Protein AF-A0A067LZG4-F1 (afdb_monomer_lite)

Sequence (68 aa):
MNCGTTIDDLLSTIYPEIQGGIPDDDYFPKHIILSASNEEVHKINDKAVGLFPGQEHVYHSADVQVQE

Structure (mmCIF, N/CA/C/O backbone):
data_AF-A0A067LZG4-F1
#
_entry.id   AF-A0A067LZG4-F1
#
loop_
_atom_site.group_PDB
_atom_site.id
_atom_site.type_symbol
_atom_site.label_atom_id
_atom_site.label_alt_id
_atom_site.label_comp_id
_atom_site.label_asym_id
_atom_site.label_entity_id
_atom_site.label_seq_id
_atom_site.pdbx_PDB_ins_code
_atom_site.Cartn_x
_atom_site.Cartn_y
_atom_site.Cartn_z
_atom_site.occupancy
_atom_site.B_iso_or_equiv
_atom_site.auth_seq_id
_atom_site.auth_comp_id
_atom_site.auth_asym_id
_atom_site.auth_atom_id
_atom_site.pdbx_PDB_model_num
ATOM 1 N N . MET A 1 1 ? -10.246 5.555 25.284 1.00 39.44 1 MET A N 1
ATOM 2 C CA . MET A 1 1 ? -10.676 5.281 23.897 1.00 39.44 1 MET A CA 1
ATOM 3 C C . MET A 1 1 ? -9.678 5.962 22.985 1.00 39.44 1 MET A C 1
ATOM 5 O O . MET A 1 1 ? -9.666 7.183 22.938 1.00 39.44 1 MET A O 1
ATOM 9 N N . ASN A 1 2 ? -8.766 5.197 22.383 1.00 44.06 2 ASN A N 1
ATOM 10 C CA . ASN A 1 2 ? -7.734 5.741 21.503 1.00 44.06 2 ASN A CA 1
ATOM 11 C C . ASN A 1 2 ? -8.341 5.837 20.096 1.00 44.06 2 ASN A C 1
ATOM 13 O O . ASN A 1 2 ? -8.366 4.860 19.358 1.00 44.06 2 ASN A O 1
ATOM 17 N N . CYS A 1 3 ? -8.970 6.973 19.792 1.00 48.09 3 CYS A N 1
ATOM 18 C CA . CYS A 1 3 ? -9.620 7.224 18.506 1.00 48.09 3 CYS A CA 1
ATOM 19 C C . CYS A 1 3 ? -8.583 7.734 17.501 1.00 48.09 3 CYS A C 1
ATOM 21 O O . CYS A 1 3 ? -8.544 8.914 17.165 1.00 48.09 3 CYS A O 1
ATOM 23 N N . GLY A 1 4 ? -7.717 6.834 17.061 1.00 52.97 4 GLY A N 1
ATOM 24 C CA . GLY A 1 4 ? -6.839 7.044 15.924 1.00 52.97 4 GLY A CA 1
ATOM 25 C C . GLY A 1 4 ? -6.538 5.677 15.352 1.00 52.97 4 GLY A C 1
ATOM 26 O O . GLY A 1 4 ? -5.710 4.968 15.912 1.00 52.97 4 GLY A O 1
ATOM 27 N N . THR A 1 5 ? -7.255 5.281 14.302 1.00 60.31 5 THR A N 1
ATOM 28 C CA . THR A 1 5 ? -6.857 4.129 13.494 1.00 60.31 5 THR A CA 1
ATOM 29 C C . THR A 1 5 ? -5.478 4.444 12.941 1.00 60.31 5 THR A C 1
ATOM 31 O O . THR A 1 5 ? -5.299 5.391 12.174 1.00 60.31 5 THR A O 1
ATOM 34 N N . THR A 1 6 ? -4.477 3.710 13.410 1.00 87.12 6 THR A N 1
ATOM 35 C CA . THR A 1 6 ? -3.119 3.840 12.893 1.00 87.12 6 THR A CA 1
ATOM 36 C C . THR A 1 6 ? -3.071 3.299 11.464 1.00 87.12 6 THR A C 1
ATOM 38 O O . THR A 1 6 ? -3.966 2.572 11.027 1.00 87.12 6 THR A O 1
ATOM 41 N N . ILE A 1 7 ? -2.012 3.616 10.716 1.00 89.38 7 ILE A N 1
ATOM 42 C CA . ILE A 1 7 ? -1.805 3.007 9.392 1.00 89.38 7 ILE A CA 1
ATOM 43 C C . ILE A 1 7 ? -1.727 1.471 9.514 1.00 89.38 7 ILE A C 1
ATOM 45 O O . ILE A 1 7 ? -2.185 0.775 8.618 1.00 89.38 7 ILE A O 1
ATOM 49 N N . ASP A 1 8 ? -1.230 0.929 10.635 1.00 89.19 8 ASP A N 1
ATOM 50 C CA . ASP A 1 8 ? -1.216 -0.526 10.878 1.00 89.19 8 ASP A CA 1
ATOM 51 C C . ASP A 1 8 ? -2.627 -1.116 10.989 1.00 89.19 8 ASP A C 1
ATOM 53 O O . ASP A 1 8 ? -2.919 -2.164 10.408 1.00 89.19 8 ASP A O 1
ATOM 57 N N . ASP A 1 9 ? -3.527 -0.422 11.687 1.00 90.81 9 ASP A N 1
ATOM 58 C CA . ASP A 1 9 ? -4.921 -0.854 11.823 1.00 90.81 9 ASP A CA 1
ATOM 59 C C . ASP A 1 9 ? -5.640 -0.821 10.466 1.00 90.81 9 ASP A C 1
ATOM 61 O O . ASP A 1 9 ? -6.403 -1.728 10.135 1.00 90.81 9 ASP A O 1
ATOM 65 N N . LEU A 1 10 ? -5.364 0.198 9.644 1.00 92.31 10 LEU A N 1
ATOM 66 C CA . LEU A 1 10 ? -5.895 0.286 8.284 1.00 92.31 10 LEU A CA 1
ATOM 67 C C . LEU A 1 10 ? -5.402 -0.881 7.418 1.00 92.31 10 LEU A C 1
ATOM 69 O O . LEU A 1 10 ? -6.213 -1.559 6.790 1.00 92.31 10 LEU A O 1
ATOM 73 N N . LEU A 1 11 ? -4.090 -1.129 7.395 1.00 92.06 11 LEU A N 1
ATOM 74 C CA . LEU A 1 11 ? -3.494 -2.177 6.564 1.00 92.06 11 LEU A CA 1
ATOM 75 C C . LEU A 1 11 ? -3.945 -3.576 6.990 1.00 92.06 11 LEU A C 1
ATOM 77 O O . LEU A 1 11 ? -4.253 -4.388 6.127 1.00 92.06 11 LEU A O 1
ATOM 81 N N . SER A 1 12 ? -4.052 -3.849 8.292 1.00 90.25 12 SER A N 1
ATOM 82 C CA . SER A 1 12 ? -4.570 -5.134 8.789 1.00 90.25 12 SER A CA 1
ATOM 83 C C . SER A 1 12 ? -6.062 -5.335 8.507 1.00 90.25 12 SER A C 1
ATOM 85 O O . SER A 1 12 ? -6.500 -6.470 8.329 1.00 90.25 12 SER A O 1
ATOM 87 N N . THR A 1 13 ? -6.838 -4.250 8.416 1.00 90.94 13 THR A N 1
ATOM 88 C CA . THR A 1 13 ? -8.263 -4.307 8.053 1.00 90.94 13 THR A CA 1
ATOM 89 C C . THR A 1 13 ? -8.465 -4.532 6.554 1.00 90.94 13 THR A C 1
ATOM 91 O O . THR A 1 13 ? -9.344 -5.296 6.164 1.00 90.94 13 THR A O 1
ATOM 94 N N . ILE A 1 14 ? -7.679 -3.857 5.712 1.00 92.06 14 ILE A N 1
ATOM 95 C CA . ILE A 1 14 ? -7.823 -3.910 4.250 1.00 92.06 14 ILE A CA 1
ATOM 96 C C . ILE A 1 14 ? -7.087 -5.110 3.646 1.00 92.06 14 ILE A C 1
ATOM 98 O O . ILE A 1 14 ? -7.558 -5.667 2.663 1.00 92.06 14 ILE A O 1
ATOM 102 N N . TYR A 1 15 ? -5.972 -5.544 4.236 1.00 91.06 15 TYR A N 1
ATOM 103 C CA . TYR A 1 15 ? -5.171 -6.663 3.741 1.00 91.06 15 TYR A CA 1
ATOM 104 C C . TYR A 1 15 ? -5.007 -7.784 4.784 1.00 91.06 15 TYR A C 1
ATOM 106 O O . TYR A 1 15 ? -3.882 -8.100 5.182 1.00 91.06 15 TYR A O 1
ATOM 114 N N . PRO A 1 16 ? -6.101 -8.425 5.230 1.00 88.69 16 PRO A N 1
ATOM 115 C CA . PRO A 1 16 ? -6.050 -9.424 6.300 1.00 88.69 16 PRO A CA 1
ATOM 116 C C . PRO A 1 16 ? -5.196 -10.655 5.952 1.00 88.69 16 PRO A C 1
ATOM 118 O O . PRO A 1 16 ? -4.667 -11.311 6.847 1.00 88.69 16 PRO A O 1
ATOM 121 N N . GLU A 1 17 ? -5.030 -10.963 4.664 1.00 87.69 17 GLU A N 1
ATOM 122 C CA . GLU A 1 17 ? -4.365 -12.181 4.180 1.00 87.69 17 GLU A CA 1
ATOM 123 C C . GLU A 1 17 ? -2.984 -11.911 3.559 1.00 87.69 17 GLU A C 1
ATOM 125 O O . GLU A 1 17 ? -2.381 -12.800 2.964 1.00 87.69 17 GLU A O 1
ATOM 130 N N . ILE A 1 18 ? -2.435 -10.702 3.732 1.00 85.19 18 ILE A N 1
ATOM 131 C CA . ILE A 1 18 ? -1.203 -10.256 3.054 1.00 85.19 18 ILE A CA 1
ATOM 132 C C . ILE A 1 18 ? 0.028 -11.127 3.339 1.00 85.19 18 ILE A C 1
ATOM 134 O O . ILE A 1 18 ? 0.904 -11.253 2.491 1.00 85.19 18 ILE A O 1
ATOM 138 N N . GLN A 1 19 ? 0.086 -11.757 4.517 1.00 83.00 19 GLN A N 1
ATOM 139 C CA . GLN A 1 19 ? 1.182 -12.650 4.916 1.00 83.00 19 GLN A CA 1
ATOM 140 C C . GLN A 1 19 ? 0.930 -14.126 4.574 1.00 83.00 19 GLN A C 1
ATOM 142 O O . GLN A 1 19 ? 1.805 -14.962 4.793 1.00 83.00 19 GLN A O 1
ATOM 147 N N . GLY A 1 20 ? -0.257 -14.464 4.061 1.00 81.06 20 GLY A N 1
ATOM 148 C CA . GLY A 1 20 ? -0.703 -15.841 3.837 1.00 81.06 20 GLY A CA 1
ATOM 149 C C . GLY A 1 20 ? -0.133 -16.517 2.587 1.00 81.06 20 GLY A C 1
ATOM 150 O O . GLY A 1 20 ? -0.293 -17.726 2.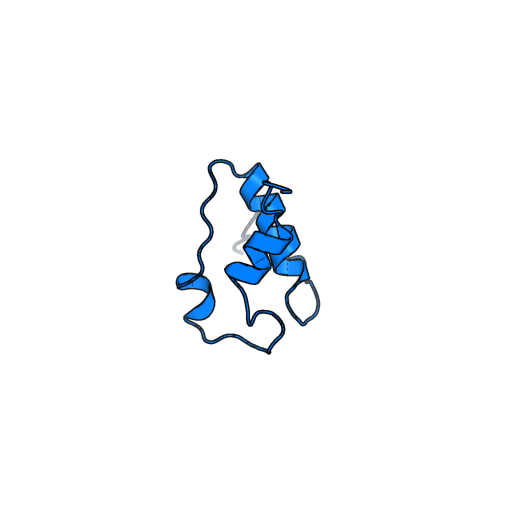436 1.00 81.06 20 GLY A O 1
ATOM 151 N N . GLY A 1 21 ? 0.540 -15.776 1.703 1.00 74.94 21 GLY A N 1
ATOM 152 C CA . GLY A 1 21 ? 1.094 -16.293 0.451 1.00 74.94 21 GLY A CA 1
ATOM 153 C C . GLY A 1 21 ? 0.840 -15.356 -0.726 1.00 74.94 21 GLY A C 1
ATOM 154 O O . GLY A 1 21 ? 0.603 -14.166 -0.533 1.00 74.94 21 GLY A O 1
ATOM 155 N N . ILE A 1 22 ? 0.921 -15.893 -1.946 1.00 72.81 22 ILE A N 1
ATOM 156 C CA . ILE A 1 22 ? 0.626 -15.143 -3.174 1.00 72.81 22 ILE A CA 1
ATOM 157 C C . ILE A 1 22 ? -0.895 -14.942 -3.249 1.00 72.81 22 ILE A C 1
ATOM 159 O O . ILE A 1 22 ? -1.610 -15.944 -3.308 1.00 72.81 22 ILE A O 1
ATOM 163 N N . PRO A 1 23 ? -1.396 -13.695 -3.233 1.00 78.50 23 PRO A N 1
ATOM 164 C CA . PRO A 1 23 ? -2.822 -13.431 -3.371 1.00 78.50 23 PRO A CA 1
ATOM 165 C C . PRO A 1 23 ? -3.324 -13.788 -4.773 1.00 78.50 23 PRO A C 1
ATOM 167 O O . PRO A 1 23 ? -2.558 -13.729 -5.735 1.00 78.50 23 PRO A O 1
ATOM 170 N N . ASP A 1 24 ? -4.619 -14.078 -4.899 1.00 85.88 24 ASP A N 1
ATOM 171 C CA . ASP A 1 24 ? -5.273 -14.176 -6.208 1.00 85.88 24 ASP A CA 1
ATOM 172 C C . ASP A 1 24 ? -5.122 -12.860 -6.997 1.00 85.88 24 ASP A C 1
ATOM 174 O O . ASP A 1 24 ? -5.087 -11.776 -6.407 1.00 85.88 24 ASP A O 1
ATOM 178 N N . ASP A 1 25 ? -5.116 -12.937 -8.333 1.00 86.56 25 ASP A N 1
ATOM 179 C CA . ASP A 1 25 ? -4.930 -11.782 -9.238 1.00 86.56 25 ASP A CA 1
ATOM 180 C C . ASP A 1 25 ? -5.897 -10.612 -8.951 1.00 86.56 25 ASP A C 1
ATOM 182 O O . ASP A 1 25 ? -5.579 -9.439 -9.151 1.00 86.56 25 ASP A O 1
ATOM 186 N N . ASP A 1 26 ? -7.078 -10.928 -8.425 1.00 89.62 26 ASP A N 1
ATOM 187 C CA . ASP A 1 26 ? -8.132 -9.975 -8.089 1.00 89.62 26 ASP A CA 1
ATOM 188 C C . ASP A 1 26 ? -7.999 -9.338 -6.694 1.00 89.62 26 ASP A C 1
ATOM 190 O O . ASP A 1 26 ? -8.793 -8.456 -6.344 1.00 89.62 26 ASP A O 1
ATOM 194 N N . TYR A 1 27 ? -7.052 -9.783 -5.866 1.00 89.62 27 TYR A N 1
ATOM 195 C CA . TYR A 1 27 ? -6.952 -9.363 -4.470 1.00 89.62 27 TYR A CA 1
ATOM 196 C C . TYR A 1 27 ? -6.718 -7.854 -4.353 1.00 89.62 27 TYR A C 1
ATOM 198 O O . TYR A 1 27 ? -7.518 -7.155 -3.738 1.00 89.62 27 TYR A O 1
ATOM 206 N N . PHE A 1 28 ? -5.683 -7.306 -4.988 1.00 87.44 28 PHE A N 1
ATOM 207 C CA . PHE A 1 28 ? -5.381 -5.873 -4.876 1.00 87.44 28 PHE A CA 1
ATOM 208 C C . PHE A 1 28 ? -6.426 -4.958 -5.516 1.00 87.44 28 PHE A C 1
ATOM 210 O O . PHE A 1 28 ? -6.801 -3.974 -4.875 1.00 87.44 28 PHE A O 1
ATOM 217 N N . PRO A 1 29 ? -6.956 -5.259 -6.721 1.00 89.94 29 PRO A N 1
ATOM 218 C CA . PRO A 1 29 ? -8.041 -4.468 -7.295 1.00 89.94 29 PRO A CA 1
ATOM 219 C C . PRO A 1 29 ? -9.275 -4.347 -6.389 1.00 89.94 29 PRO A C 1
ATOM 221 O O . PRO A 1 29 ? -9.983 -3.344 -6.459 1.00 89.94 29 PRO A O 1
ATOM 224 N N . LYS A 1 30 ? -9.540 -5.338 -5.524 1.00 92.25 30 LYS A N 1
ATOM 225 C CA . LYS A 1 30 ? -10.672 -5.325 -4.578 1.00 92.25 30 LYS A CA 1
ATOM 226 C C . LYS A 1 30 ? -10.383 -4.575 -3.272 1.00 92.25 30 LYS A C 1
ATOM 228 O O . LYS A 1 30 ? -11.326 -4.224 -2.568 1.00 92.25 30 LYS A O 1
ATOM 233 N N . HIS A 1 31 ? -9.118 -4.290 -2.972 1.00 91.12 31 HIS A N 1
ATOM 234 C CA . HIS A 1 31 ? -8.665 -3.718 -1.699 1.00 91.12 31 HIS A CA 1
ATOM 235 C C . HIS A 1 31 ? -7.938 -2.371 -1.890 1.00 91.12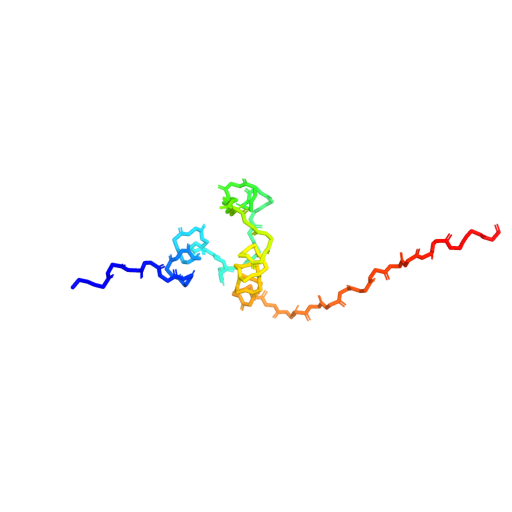 31 HIS A C 1
ATOM 237 O O . HIS A 1 31 ? -7.002 -2.043 -1.166 1.00 91.12 31 HIS A O 1
ATOM 243 N N . ILE A 1 32 ? -8.361 -1.577 -2.882 1.00 92.00 32 ILE A N 1
ATOM 244 C CA . ILE A 1 32 ? -7.750 -0.279 -3.205 1.00 92.00 32 ILE A CA 1
ATOM 245 C C . ILE A 1 32 ? -7.935 0.713 -2.051 1.00 92.00 32 ILE A C 1
ATOM 247 O O . ILE A 1 32 ? -9.050 0.956 -1.588 1.00 92.00 32 ILE A O 1
ATOM 251 N N . ILE A 1 33 ? -6.839 1.363 -1.657 1.00 92.62 33 ILE A N 1
ATOM 252 C CA . ILE A 1 33 ? -6.839 2.475 -0.705 1.00 92.62 33 ILE A CA 1
ATOM 253 C C . ILE A 1 33 ? -6.672 3.783 -1.484 1.00 92.62 33 ILE A C 1
ATOM 255 O O . ILE A 1 33 ? -5.701 3.960 -2.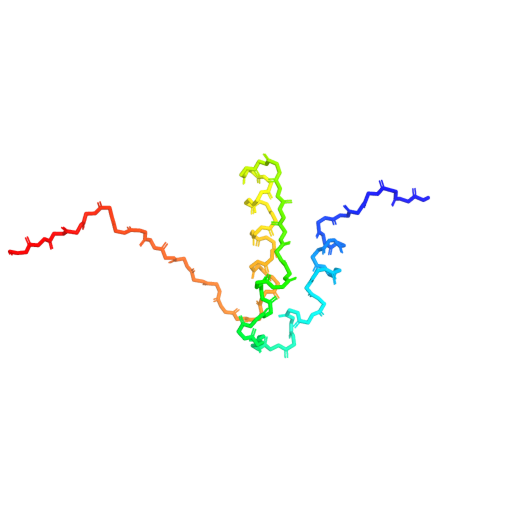217 1.00 92.62 33 ILE A O 1
ATOM 259 N N . LEU A 1 34 ? -7.615 4.711 -1.318 1.00 93.75 34 LEU A N 1
ATOM 260 C CA . LEU A 1 34 ? -7.552 6.050 -1.905 1.00 93.75 34 LEU A CA 1
ATOM 261 C C . LEU A 1 34 ? -7.136 7.064 -0.840 1.00 93.75 34 LEU A C 1
ATOM 263 O O . LEU A 1 34 ? -7.657 7.047 0.274 1.00 93.75 34 LEU A O 1
ATOM 267 N N . SER A 1 35 ? -6.233 7.973 -1.201 1.00 93.25 35 SER A N 1
ATOM 268 C CA . SER A 1 35 ? -5.8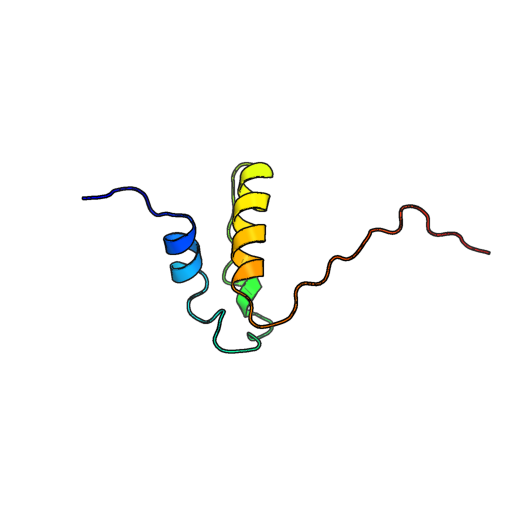04 9.070 -0.334 1.00 93.25 35 SER A CA 1
ATOM 269 C C . SER A 1 35 ? -5.861 10.409 -1.066 1.00 93.25 35 SER A C 1
ATOM 271 O O . SER A 1 35 ? -5.857 10.466 -2.295 1.00 93.25 35 SER A O 1
ATOM 273 N N . ALA A 1 36 ? -5.941 11.496 -0.300 1.00 93.56 36 ALA A N 1
ATOM 274 C CA . ALA A 1 36 ? -6.086 12.853 -0.819 1.00 93.56 36 ALA A CA 1
ATOM 275 C C . ALA A 1 36 ? -4.770 13.457 -1.346 1.00 93.56 36 ALA A C 1
ATOM 277 O O . ALA A 1 36 ? -4.811 14.438 -2.087 1.00 93.56 36 ALA A O 1
ATOM 278 N N . SER A 1 37 ? -3.611 12.909 -0.963 1.00 95.94 37 SER A N 1
ATOM 279 C CA . SER A 1 37 ? -2.299 13.389 -1.407 1.00 95.94 37 SER A CA 1
ATOM 280 C C . SER A 1 37 ? -1.339 12.240 -1.700 1.00 95.94 37 SER A C 1
ATOM 282 O O . SER A 1 37 ? -1.411 11.173 -1.089 1.00 95.94 37 SER A O 1
ATOM 284 N N . ASN A 1 38 ? -0.388 12.489 -2.601 1.00 95.12 38 ASN A N 1
ATOM 285 C CA . ASN A 1 38 ? 0.645 11.509 -2.932 1.00 95.12 38 ASN A CA 1
ATOM 286 C C . ASN A 1 38 ? 1.575 11.221 -1.748 1.00 95.12 38 ASN A C 1
ATOM 288 O O . ASN A 1 38 ? 2.045 10.101 -1.616 1.00 95.12 38 ASN A O 1
ATOM 292 N N . GLU A 1 39 ? 1.819 12.196 -0.867 1.00 96.38 39 GLU A N 1
ATOM 293 C CA . GLU A 1 39 ? 2.633 11.982 0.338 1.00 96.38 39 GLU A CA 1
ATOM 294 C C . GLU A 1 39 ? 2.036 10.880 1.224 1.00 96.38 39 GLU A C 1
ATOM 296 O O . GLU A 1 39 ? 2.744 9.982 1.674 1.00 96.38 39 GLU A O 1
ATOM 301 N N . GLU A 1 40 ? 0.718 10.905 1.418 1.00 93.75 40 GLU A N 1
ATOM 302 C CA . GLU A 1 40 ? 0.019 9.875 2.183 1.00 93.75 40 GLU A CA 1
ATOM 303 C C . GLU A 1 40 ? -0.044 8.545 1.419 1.00 93.75 40 GLU A C 1
ATOM 305 O O . GLU A 1 40 ? 0.090 7.488 2.033 1.00 93.75 40 GLU A O 1
ATOM 310 N N . VAL A 1 41 ? -0.174 8.576 0.084 1.00 94.19 41 VAL A N 1
ATOM 311 C CA . VAL A 1 41 ? -0.055 7.366 -0.754 1.00 94.19 41 VAL A CA 1
ATOM 312 C C . VAL A 1 41 ? 1.311 6.705 -0.563 1.00 94.19 41 VAL A C 1
ATOM 314 O O . VAL A 1 4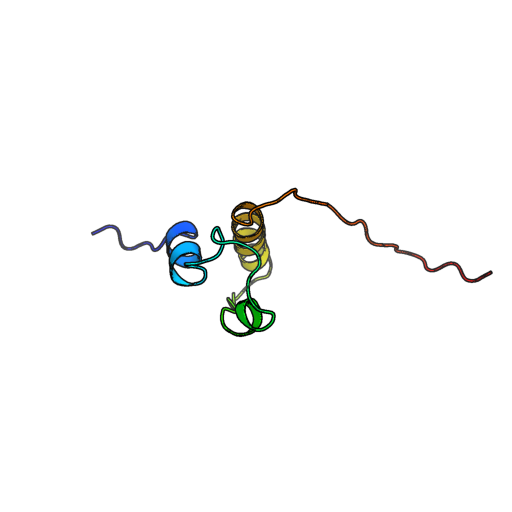1 ? 1.366 5.497 -0.356 1.00 94.19 41 VAL A O 1
ATOM 317 N N . HIS A 1 42 ? 2.403 7.474 -0.581 1.00 94.81 42 HIS A N 1
ATOM 318 C CA . HIS A 1 42 ? 3.751 6.943 -0.372 1.00 94.81 42 HIS A CA 1
ATOM 319 C C . HIS A 1 42 ? 3.894 6.307 1.013 1.00 94.81 42 HIS A C 1
ATOM 321 O O . HIS A 1 42 ? 4.287 5.149 1.105 1.00 94.81 42 HIS A O 1
ATOM 327 N N . LYS A 1 43 ? 3.459 6.995 2.079 1.00 93.69 43 LYS A N 1
ATOM 328 C CA . LYS A 1 43 ? 3.501 6.454 3.451 1.00 93.69 43 LYS A CA 1
ATOM 329 C C . LYS A 1 43 ? 2.749 5.127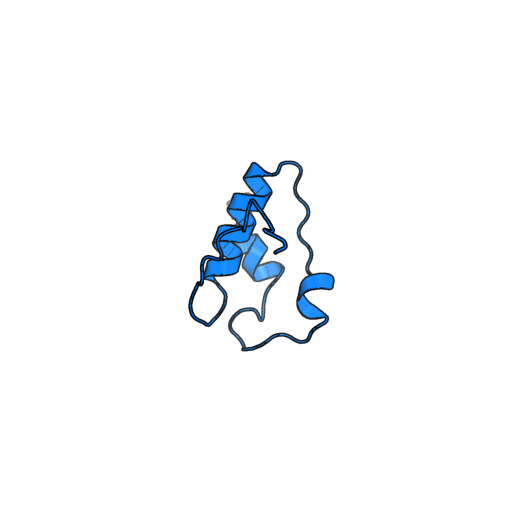 3.593 1.00 93.69 43 LYS A C 1
ATOM 331 O O . LYS A 1 43 ? 3.222 4.224 4.281 1.00 93.69 43 LYS A O 1
ATOM 336 N N . ILE A 1 44 ? 1.569 5.017 2.979 1.00 93.88 44 ILE A N 1
ATOM 337 C CA . ILE A 1 44 ? 0.752 3.798 3.029 1.00 93.88 44 ILE A CA 1
ATOM 338 C C . ILE A 1 44 ? 1.408 2.686 2.205 1.00 93.88 44 ILE A C 1
ATOM 340 O O . ILE A 1 44 ? 1.520 1.564 2.696 1.00 93.88 44 ILE A O 1
ATOM 344 N N . ASN A 1 45 ? 1.865 2.992 0.989 1.00 92.50 45 ASN A N 1
ATOM 345 C CA . ASN A 1 45 ? 2.471 2.010 0.092 1.00 92.50 45 ASN A CA 1
ATOM 346 C C . ASN A 1 45 ? 3.783 1.452 0.646 1.00 92.50 45 ASN A C 1
ATOM 348 O O . ASN A 1 45 ? 3.946 0.237 0.644 1.00 92.50 45 ASN A O 1
ATOM 352 N N . ASP A 1 46 ? 4.672 2.294 1.177 1.00 92.75 46 ASP A N 1
ATOM 353 C CA . ASP A 1 46 ? 5.945 1.849 1.760 1.00 92.75 46 ASP A CA 1
ATOM 354 C C . ASP A 1 46 ? 5.702 0.839 2.890 1.00 92.75 46 ASP A C 1
ATOM 356 O O . ASP A 1 46 ? 6.352 -0.203 2.989 1.00 92.75 46 ASP A O 1
ATOM 360 N N . LYS A 1 47 ? 4.690 1.110 3.720 1.00 91.75 47 LYS A N 1
ATOM 361 C CA . LYS A 1 47 ? 4.321 0.230 4.826 1.00 91.75 47 LYS A CA 1
ATOM 362 C C . LYS A 1 47 ? 3.622 -1.045 4.353 1.00 91.75 47 LYS A C 1
ATOM 364 O O . LYS A 1 47 ? 3.888 -2.110 4.898 1.00 91.75 47 LYS A O 1
ATOM 369 N N . ALA A 1 48 ? 2.767 -0.954 3.334 1.00 90.50 48 ALA A N 1
ATOM 370 C CA . ALA A 1 48 ? 2.101 -2.109 2.736 1.00 90.50 48 ALA A CA 1
ATOM 371 C C . ALA A 1 48 ? 3.101 -3.061 2.062 1.00 90.50 48 ALA A C 1
ATOM 373 O O . ALA A 1 48 ? 3.019 -4.268 2.269 1.00 90.50 48 ALA A O 1
ATOM 374 N N . VAL A 1 49 ? 4.074 -2.529 1.311 1.00 90.06 49 VAL A N 1
ATOM 375 C CA . VAL A 1 49 ? 5.142 -3.313 0.668 1.00 90.06 49 VAL A CA 1
ATOM 376 C C . VAL A 1 49 ? 5.965 -4.066 1.713 1.00 90.06 49 VAL A C 1
ATOM 378 O O . VAL A 1 49 ? 6.233 -5.249 1.530 1.00 90.06 49 VAL A O 1
ATOM 381 N N . GLY A 1 50 ? 6.278 -3.437 2.849 1.00 89.00 50 GLY A N 1
ATOM 382 C CA . GLY A 1 50 ? 6.996 -4.091 3.948 1.00 89.00 50 GLY A CA 1
ATOM 383 C C . GLY A 1 50 ? 6.245 -5.248 4.626 1.00 89.00 50 GLY A C 1
ATOM 384 O O . GLY A 1 50 ? 6.867 -6.047 5.323 1.00 89.00 50 GLY A O 1
ATOM 385 N N . LEU A 1 51 ? 4.924 -5.362 4.440 1.00 87.62 51 LEU A N 1
ATOM 386 C CA . LEU A 1 51 ? 4.132 -6.481 4.965 1.00 87.62 51 LEU A CA 1
ATOM 387 C C . LEU A 1 51 ? 4.145 -7.702 4.041 1.00 87.62 51 LEU A C 1
ATOM 389 O O . LEU A 1 51 ? 3.797 -8.794 4.499 1.00 87.62 51 LEU A O 1
ATOM 393 N N . PHE A 1 52 ? 4.526 -7.534 2.770 1.00 84.94 52 PHE A N 1
ATOM 394 C CA . PHE A 1 52 ? 4.538 -8.633 1.814 1.00 84.94 52 PHE A CA 1
ATOM 395 C C . PHE A 1 52 ? 5.618 -9.660 2.155 1.00 84.94 52 PHE A C 1
ATOM 397 O O . PHE A 1 52 ? 6.776 -9.298 2.380 1.00 84.94 52 PHE A O 1
ATOM 404 N N . PRO A 1 53 ? 5.280 -10.961 2.149 1.00 84.19 53 PRO A N 1
ATOM 405 C CA . PRO A 1 53 ? 6.281 -12.003 2.268 1.00 84.19 53 PRO A CA 1
ATOM 406 C C . PRO A 1 53 ? 7.157 -12.000 1.009 1.00 84.19 53 PRO A C 1
ATOM 408 O O . PRO A 1 53 ? 6.656 -12.122 -0.107 1.00 84.19 53 PRO A O 1
ATOM 411 N N . GLY A 1 54 ? 8.473 -11.879 1.176 1.00 85.12 54 GLY A N 1
ATOM 412 C CA . GLY A 1 54 ? 9.414 -11.905 0.057 1.00 85.12 54 GLY A CA 1
ATOM 413 C C . GLY A 1 54 ? 10.612 -10.986 0.250 1.00 85.12 54 GLY A C 1
ATOM 414 O O . GLY A 1 54 ? 10.899 -10.538 1.359 1.00 85.12 54 GLY A O 1
ATOM 415 N N . GLN A 1 55 ? 11.328 -10.739 -0.849 1.00 85.25 55 GLN A N 1
ATOM 416 C CA . GLN A 1 55 ? 12.450 -9.809 -0.896 1.00 85.25 55 GLN A CA 1
ATOM 417 C C . GLN A 1 55 ? 12.039 -8.534 -1.635 1.00 85.25 55 GLN A C 1
ATOM 419 O O . GLN A 1 55 ? 11.522 -8.590 -2.751 1.00 85.25 55 GLN A O 1
ATOM 424 N N . GLU A 1 56 ? 12.298 -7.386 -1.016 1.00 86.00 56 GLU A N 1
ATOM 425 C CA . GLU A 1 56 ? 12.113 -6.083 -1.645 1.00 86.00 56 GLU A CA 1
ATOM 426 C C . GLU A 1 56 ? 13.126 -5.889 -2.783 1.00 86.00 56 GLU A C 1
ATOM 428 O O . GLU A 1 56 ? 14.325 -6.146 -2.630 1.00 86.00 56 GLU A O 1
ATOM 433 N N . HIS A 1 57 ? 12.638 -5.413 -3.926 1.00 88.62 57 HIS A N 1
ATOM 434 C CA . HIS A 1 57 ? 13.456 -5.069 -5.081 1.00 88.62 57 HIS A CA 1
ATOM 435 C C . HIS A 1 57 ? 13.140 -3.650 -5.540 1.00 88.62 57 HIS A C 1
ATOM 437 O O . HIS A 1 57 ? 11.988 -3.315 -5.811 1.00 88.62 57 HIS A O 1
ATOM 443 N N . VAL A 1 58 ? 14.185 -2.837 -5.684 1.00 88.44 58 VAL A N 1
ATOM 444 C CA . VAL A 1 58 ? 14.084 -1.487 -6.239 1.00 88.44 58 VAL A CA 1
ATOM 445 C C . VAL A 1 58 ? 14.379 -1.553 -7.731 1.00 88.44 58 VAL A C 1
ATOM 447 O O . VAL A 1 58 ? 15.463 -1.965 -8.145 1.00 88.44 58 VAL A O 1
ATOM 450 N N . TYR A 1 59 ? 13.411 -1.134 -8.540 1.00 89.19 59 TYR A N 1
ATOM 451 C CA . TYR A 1 59 ? 13.572 -0.990 -9.981 1.00 89.19 59 TYR A CA 1
ATOM 452 C C . TYR A 1 59 ? 13.848 0.473 -10.309 1.00 89.19 59 TYR A C 1
ATOM 454 O O . TYR A 1 59 ? 13.120 1.366 -9.878 1.00 89.19 59 TYR A O 1
ATOM 462 N N . HIS A 1 60 ? 14.899 0.718 -11.084 1.00 88.00 60 HIS A N 1
ATOM 463 C CA . HIS A 1 60 ? 15.230 2.054 -11.562 1.00 88.00 60 HIS A CA 1
ATOM 464 C C . HIS A 1 60 ? 14.580 2.287 -12.925 1.00 88.00 60 HIS A C 1
ATOM 466 O O . HIS A 1 60 ? 14.636 1.419 -13.799 1.00 88.00 60 HIS A O 1
ATOM 472 N N . SER A 1 61 ? 13.954 3.450 -13.104 1.00 86.31 61 SER A N 1
ATOM 473 C CA . SER A 1 61 ? 13.418 3.854 -14.400 1.00 86.31 61 SER A CA 1
ATOM 474 C C . SER A 1 61 ? 14.544 4.008 -15.422 1.00 86.31 61 SER A C 1
ATOM 476 O O . SER A 1 61 ? 15.652 4.433 -15.097 1.00 86.31 61 SER A O 1
ATOM 478 N N . ALA A 1 62 ? 14.245 3.678 -16.675 1.00 86.81 62 ALA A N 1
ATOM 479 C CA . ALA A 1 62 ? 15.079 4.067 -17.799 1.00 86.81 62 ALA A CA 1
ATOM 480 C C . ALA A 1 62 ? 14.557 5.405 -18.331 1.00 86.81 62 ALA A C 1
ATOM 482 O O . ALA A 1 62 ? 13.458 5.463 -18.878 1.00 86.81 62 ALA A O 1
ATOM 483 N N . ASP A 1 63 ? 15.334 6.473 -18.164 1.00 83.06 63 ASP A N 1
ATOM 484 C CA . ASP A 1 63 ? 14.926 7.809 -18.620 1.00 83.06 63 ASP A CA 1
ATOM 485 C C . ASP A 1 63 ? 15.007 7.959 -20.146 1.00 83.06 63 ASP A C 1
ATOM 487 O O . ASP A 1 63 ? 14.357 8.825 -20.731 1.00 83.06 63 ASP A O 1
ATOM 491 N N . VAL A 1 64 ? 15.807 7.117 -20.809 1.00 78.12 64 VAL A N 1
ATOM 492 C CA . VAL A 1 64 ? 16.048 7.191 -22.251 1.00 78.12 64 VAL A CA 1
ATOM 493 C C . VAL A 1 64 ? 15.998 5.798 -22.860 1.00 78.12 64 VAL A C 1
ATOM 495 O O . VAL A 1 64 ? 16.812 4.931 -22.548 1.00 78.12 64 VAL A O 1
ATOM 498 N N . GLN A 1 65 ? 15.060 5.602 -23.782 1.00 73.06 65 GLN A N 1
ATOM 499 C CA . GLN A 1 65 ? 15.033 4.443 -24.661 1.00 73.06 65 GLN A CA 1
ATOM 500 C C . GLN A 1 65 ? 15.873 4.781 -25.901 1.00 73.06 65 GLN A C 1
ATOM 502 O O . GLN A 1 65 ? 15.405 5.455 -26.816 1.00 73.06 65 GLN A O 1
ATOM 507 N N . VAL A 1 66 ? 17.143 4.378 -25.906 1.00 72.31 66 VAL A N 1
ATOM 508 C CA . VAL A 1 66 ? 18.012 4.508 -27.086 1.00 72.31 66 VAL A CA 1
ATOM 509 C C . VAL A 1 66 ? 17.606 3.447 -28.112 1.00 72.31 66 VAL A C 1
ATOM 511 O O . VAL A 1 66 ? 17.720 2.254 -27.843 1.00 72.31 66 VAL A O 1
ATOM 514 N N . GLN A 1 67 ? 17.084 3.886 -29.259 1.00 63.31 67 GLN A N 1
ATOM 515 C CA . GLN A 1 67 ? 16.937 3.050 -30.454 1.00 63.31 67 GLN A CA 1
ATOM 516 C C . GLN A 1 67 ? 18.226 3.181 -31.279 1.00 63.31 67 GLN A C 1
ATOM 518 O O . GLN A 1 67 ? 18.690 4.306 -31.479 1.00 63.31 67 GLN A O 1
ATOM 523 N N . GLU A 1 68 ? 18.809 2.049 -31.690 1.00 60.78 68 GLU A N 1
ATOM 524 C CA . GLU A 1 68 ? 19.938 1.988 -32.640 1.00 60.78 68 GLU A CA 1
ATOM 525 C C . GLU A 1 68 ? 19.522 2.374 -34.065 1.00 60.78 68 GLU A C 1
ATOM 527 O O . GLU A 1 68 ? 18.390 2.020 -34.475 1.00 60.78 68 GLU A O 1
#

pLDDT: mean 84.63, std 12.35, range [39.44, 96.38]

Organism: Botryobasidium botryosum (strain FD-172 SS1) (NCBI:txid930990)

Foldseek 3Di:
DPPDCDLVNLLCVLPVCQAVDDDDPCNDVVRDDDDPDVVVVCVSVVVNVVSHPDDDDDDDDDPDDDDD

Secondary structure (DSSP, 8-state):
------HHHHHHHH-TTTTSSSPPTTHHHHSPPP-SSHHHHHHHHHHHHHHSSS---PPPP-S-----

Radius of gyration: 15.84 Å; chains: 1; bounding box: 31×30×56 Å